Protein AF-A0A8S2G4F3-F1 (afdb_monomer)

Solvent-accessible surface area (backbone atoms only — not comparable to full-atom values): 8065 Å² total; per-residue (Å²): 132,85,61,78,90,73,55,65,54,71,79,52,48,60,52,44,52,53,54,48,52,56,49,30,76,74,65,69,42,64,69,60,45,54,54,50,50,51,51,52,52,48,36,34,57,77,68,66,57,83,41,53,69,48,45,51,57,38,51,56,48,28,54,52,19,57,77,70,65,38,60,67,60,25,52,56,29,49,59,50,49,56,57,41,38,75,70,73,33,70,50,90,58,48,67,57,56,51,48,50,54,43,54,54,24,56,77,70,66,35,60,69,59,34,54,53,53,53,56,57,49,54,73,69,41,78,81,72,76,96,78,85,85,80,89,89,129

Secondary structure (DSSP, 8-state):
---GGGPPPHHHHHHHHHHHHHHHHHH--HHHHHHHHHHHHHHHHHTT--SHHHHHHHHHHHHHHHHTT-HHHHHHHHH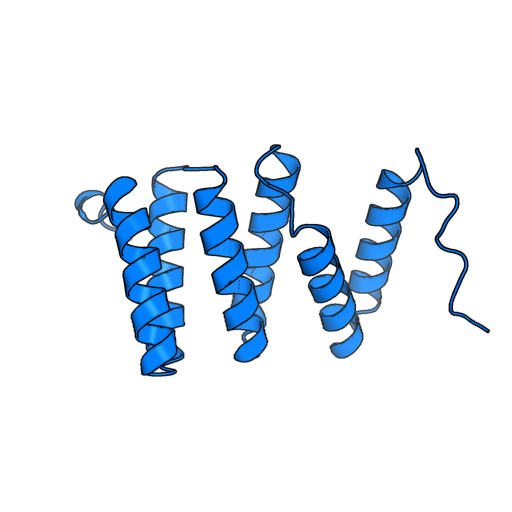HHHHHHHTTS--TTHHHHHHHHHHHHHHTT-HHHHHHHHHHHHHHHTT--S----S--

Structure (mmCIF, N/CA/C/O backbone):
data_AF-A0A8S2G4F3-F1
#
_entry.id   AF-A0A8S2G4F3-F1
#
loop_
_atom_site.group_PDB
_atom_site.id
_atom_site.type_symbol
_atom_site.label_atom_id
_atom_site.label_alt_id
_atom_site.label_comp_id
_atom_site.label_asym_id
_atom_site.label_entity_id
_atom_site.label_seq_id
_atom_site.pdbx_PDB_ins_code
_atom_site.Cartn_x
_atom_site.Cartn_y
_atom_site.Cartn_z
_atom_site.occupancy
_atom_site.B_iso_or_equiv
_atom_site.auth_seq_id
_atom_site.auth_comp_id
_atom_site.auth_asym_id
_atom_site.auth_atom_id
_atom_site.pdbx_PDB_model_num
ATOM 1 N N . GLU A 1 1 ? -13.471 4.758 -18.553 1.00 46.81 1 GLU A N 1
ATOM 2 C CA . GLU A 1 1 ? -14.085 3.658 -17.783 1.00 46.81 1 GLU A CA 1
ATOM 3 C C . GLU A 1 1 ? -13.258 2.404 -18.048 1.00 46.81 1 GLU A C 1
ATOM 5 O O . GLU A 1 1 ? -12.784 2.273 -19.172 1.00 46.81 1 GLU A O 1
ATOM 10 N N . ALA A 1 2 ? -12.958 1.581 -17.039 1.00 53.47 2 ALA A N 1
ATOM 11 C CA . ALA A 1 2 ? -12.155 0.372 -17.244 1.00 53.47 2 ALA A CA 1
ATOM 12 C C . ALA A 1 2 ? -13.022 -0.702 -17.916 1.00 53.47 2 ALA A C 1
ATOM 14 O O . ALA A 1 2 ? -14.114 -0.987 -17.432 1.00 53.47 2 ALA A O 1
ATOM 15 N N . ASP A 1 3 ? -12.556 -1.265 -19.030 1.00 64.62 3 ASP A N 1
ATOM 16 C CA . ASP A 1 3 ? -13.255 -2.337 -19.739 1.00 64.62 3 ASP A CA 1
ATOM 17 C C . ASP A 1 3 ? -13.234 -3.622 -18.882 1.00 64.62 3 ASP A C 1
ATOM 19 O O . ASP A 1 3 ? -12.146 -4.145 -18.612 1.00 64.62 3 ASP A O 1
ATOM 23 N N . PRO A 1 4 ? -14.393 -4.165 -18.459 1.00 61.06 4 PRO A N 1
ATOM 24 C CA . PRO A 1 4 ? -14.464 -5.374 -17.636 1.00 61.06 4 PRO A CA 1
ATOM 25 C C . PRO A 1 4 ? -13.785 -6.600 -18.260 1.00 61.06 4 PRO A C 1
ATOM 27 O O . PRO A 1 4 ? -13.378 -7.508 -17.538 1.00 61.06 4 PRO A O 1
ATOM 30 N N . THR A 1 5 ? -13.633 -6.636 -19.588 1.00 62.94 5 THR A N 1
ATOM 31 C CA . THR A 1 5 ? -12.955 -7.730 -20.303 1.00 62.94 5 THR A CA 1
ATOM 32 C C . THR A 1 5 ? -11.429 -7.670 -20.195 1.00 62.94 5 THR A C 1
ATOM 34 O O . THR A 1 5 ? -10.748 -8.640 -20.524 1.00 62.94 5 THR A O 1
ATOM 37 N N . THR A 1 6 ? -10.884 -6.558 -19.692 1.00 82.31 6 THR A N 1
ATOM 38 C CA . THR A 1 6 ? -9.437 -6.346 -19.523 1.00 82.31 6 THR A CA 1
ATOM 39 C C . THR A 1 6 ? -8.933 -6.665 -18.113 1.00 82.31 6 THR A C 1
ATOM 41 O O . THR A 1 6 ? -7.728 -6.615 -17.867 1.00 82.31 6 THR A O 1
ATOM 44 N N . ILE A 1 7 ? -9.832 -7.041 -17.196 1.00 91.00 7 ILE A N 1
ATOM 45 C CA . ILE A 1 7 ? -9.495 -7.352 -15.805 1.00 91.00 7 ILE A CA 1
ATOM 46 C C . ILE A 1 7 ? -8.749 -8.686 -15.728 1.00 91.00 7 ILE A C 1
ATOM 48 O O . ILE A 1 7 ? -9.256 -9.738 -16.129 1.00 91.00 7 ILE A O 1
ATOM 52 N N . ARG A 1 8 ? -7.527 -8.662 -15.185 1.00 95.06 8 ARG A N 1
ATOM 53 C CA . ARG A 1 8 ? -6.704 -9.873 -15.058 1.00 95.06 8 ARG A CA 1
ATOM 54 C C . ARG A 1 8 ? -7.265 -10.807 -13.972 1.00 95.06 8 ARG A C 1
ATOM 56 O O . ARG A 1 8 ? -7.535 -10.346 -12.861 1.00 95.06 8 ARG A O 1
ATOM 63 N N . PRO A 1 9 ? -7.354 -12.126 -14.229 1.00 96.38 9 PRO A N 1
ATOM 64 C CA . PRO A 1 9 ? -7.744 -13.103 -13.213 1.00 96.38 9 PRO A CA 1
ATOM 65 C C . PRO A 1 9 ? -6.775 -13.147 -12.024 1.00 96.38 9 PRO A C 1
ATOM 67 O O . PRO A 1 9 ? -5.572 -12.955 -12.196 1.00 96.38 9 PRO A O 1
ATOM 70 N N . TYR A 1 10 ? -7.272 -13.527 -10.844 1.00 96.38 10 TYR A N 1
ATOM 71 C CA . TYR A 1 10 ? -6.493 -13.610 -9.596 1.00 96.38 10 TYR A CA 1
ATOM 72 C C . TYR A 1 10 ? -5.118 -14.297 -9.736 1.00 96.38 10 TYR A C 1
ATOM 74 O O . TYR A 1 10 ? -4.093 -13.707 -9.410 1.00 96.38 10 TYR A O 1
ATOM 82 N N . HIS A 1 11 ? -5.061 -15.500 -10.316 1.00 96.81 11 HIS A N 1
ATOM 83 C CA . HIS A 1 11 ? -3.802 -16.245 -10.485 1.00 96.81 11 HIS A CA 1
ATOM 84 C C . HIS A 1 11 ? -2.794 -15.562 -11.437 1.00 96.81 11 HIS A C 1
ATOM 86 O O . HIS A 1 11 ? -1.602 -15.873 -11.424 1.00 96.81 11 HIS A O 1
ATOM 92 N N . ILE A 1 12 ? -3.263 -14.659 -12.307 1.00 98.00 12 ILE A N 1
ATOM 93 C CA . ILE A 1 12 ? -2.404 -13.814 -13.143 1.00 98.00 12 ILE A CA 1
ATOM 94 C C . ILE A 1 12 ? -1.888 -12.630 -12.330 1.00 98.00 12 ILE A C 1
ATOM 96 O O . ILE A 1 12 ? -0.729 -12.266 -12.497 1.00 98.00 12 ILE A O 1
ATOM 100 N N . LEU A 1 13 ? -2.694 -12.069 -11.424 1.00 98.31 13 LEU A N 1
ATOM 101 C CA . LEU A 1 13 ? -2.268 -10.989 -10.529 1.00 98.31 13 LEU A CA 1
ATOM 102 C C . LEU A 1 13 ? -1.139 -11.434 -9.594 1.00 98.31 13 LEU A C 1
ATOM 104 O O . LEU A 1 13 ? -0.174 -10.693 -9.428 1.00 98.31 13 LEU A O 1
ATOM 108 N N . GLU A 1 14 ? -1.196 -12.658 -9.063 1.00 98.06 14 GLU A N 1
ATOM 109 C CA . GLU A 1 14 ? -0.116 -13.220 -8.233 1.00 98.06 14 GLU A CA 1
ATOM 110 C C . GLU A 1 14 ? 1.211 -13.296 -9.004 1.00 98.06 14 GLU A C 1
ATOM 112 O O . GLU A 1 14 ? 2.264 -12.867 -8.523 1.00 98.06 14 GLU A O 1
ATOM 117 N N . LYS A 1 15 ? 1.159 -13.775 -10.253 1.00 98.19 15 LYS A N 1
ATOM 118 C CA . LYS A 1 15 ? 2.327 -13.819 -11.145 1.00 98.19 15 LYS A CA 1
ATOM 119 C C . LYS A 1 15 ? 2.800 -12.417 -11.526 1.00 98.19 15 LYS A C 1
ATOM 121 O O . LYS A 1 15 ? 4.006 -12.179 -11.596 1.00 98.19 15 LYS A O 1
ATOM 126 N N . ALA A 1 16 ? 1.862 -11.503 -11.768 1.00 98.06 16 ALA A N 1
ATOM 127 C CA . ALA A 1 16 ? 2.147 -10.130 -12.151 1.00 98.06 16 ALA A CA 1
ATOM 128 C C . ALA A 1 16 ? 2.881 -9.389 -11.034 1.00 98.06 16 ALA A C 1
ATOM 130 O O . ALA A 1 16 ? 3.903 -8.779 -11.324 1.00 98.06 16 ALA A O 1
ATOM 131 N N . LEU A 1 17 ? 2.430 -9.493 -9.777 1.00 98.44 17 LEU A N 1
ATOM 132 C CA . LEU A 1 17 ? 3.108 -8.857 -8.645 1.00 98.44 17 LEU A CA 1
ATOM 133 C C . LEU A 1 17 ? 4.569 -9.308 -8.567 1.00 98.44 17 LEU A C 1
ATOM 135 O O . LEU A 1 17 ? 5.464 -8.467 -8.553 1.00 98.44 17 LEU A O 1
ATOM 139 N N . LYS A 1 18 ? 4.819 -10.624 -8.600 1.00 98.19 18 LYS A N 1
ATOM 140 C CA . LYS A 1 18 ? 6.183 -11.170 -8.573 1.00 98.19 18 LYS A CA 1
ATOM 141 C C . LYS A 1 18 ? 7.039 -10.602 -9.708 1.00 98.19 18 LYS A C 1
ATOM 143 O O . LYS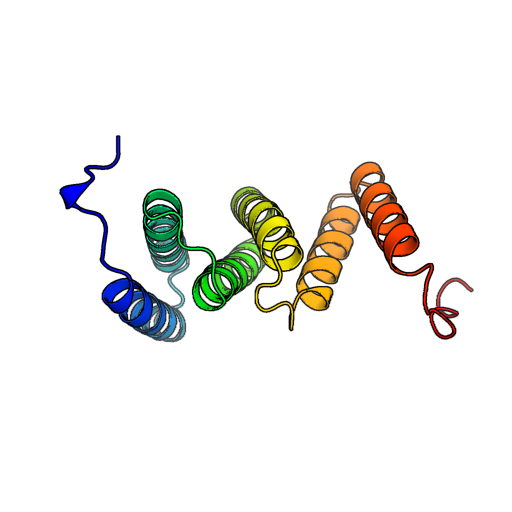 A 1 18 ? 8.104 -10.051 -9.456 1.00 98.19 18 LYS A O 1
ATOM 148 N N . PHE A 1 19 ? 6.555 -10.696 -10.947 1.00 98.38 19 PHE A N 1
ATOM 149 C CA . PHE A 1 19 ? 7.276 -10.214 -12.127 1.00 98.38 19 PHE A CA 1
ATOM 150 C C . PHE A 1 19 ? 7.584 -8.711 -12.057 1.00 98.38 19 PHE A C 1
ATOM 152 O O . PHE A 1 19 ? 8.690 -8.274 -12.374 1.00 98.38 19 PHE A O 1
ATOM 159 N N . VAL A 1 20 ? 6.599 -7.917 -11.643 1.00 98.31 20 VAL A N 1
ATOM 160 C CA . VAL A 1 20 ? 6.699 -6.462 -11.535 1.00 98.31 20 VAL A CA 1
ATOM 161 C C . VAL A 1 20 ? 7.716 -6.065 -10.463 1.00 98.31 20 VAL A C 1
ATOM 163 O O . VAL A 1 20 ? 8.576 -5.229 -10.743 1.00 98.31 20 VAL A O 1
ATOM 166 N N . MET A 1 21 ? 7.677 -6.701 -9.288 1.00 98.38 21 MET A N 1
ATOM 167 C CA . MET A 1 21 ? 8.633 -6.453 -8.205 1.00 98.38 21 MET A CA 1
ATOM 168 C C . MET A 1 21 ? 10.054 -6.887 -8.584 1.00 98.38 21 MET A C 1
ATOM 170 O O . MET A 1 21 ? 10.999 -6.136 -8.349 1.00 98.38 21 MET A O 1
ATOM 174 N N . ASP A 1 22 ? 10.220 -8.050 -9.221 1.00 98.25 22 ASP A N 1
ATOM 175 C CA . ASP A 1 22 ? 11.528 -8.530 -9.689 1.00 98.25 22 ASP A CA 1
ATOM 176 C C . ASP A 1 22 ? 12.136 -7.559 -10.717 1.00 98.25 22 ASP A C 1
ATOM 178 O O . ASP A 1 22 ? 13.312 -7.199 -10.629 1.00 98.25 22 ASP A O 1
ATOM 182 N N . LYS A 1 23 ? 11.326 -7.056 -11.658 1.00 98.12 23 LYS A N 1
ATOM 183 C CA . LYS A 1 23 ? 11.774 -6.046 -12.625 1.00 98.12 23 LYS A CA 1
ATOM 184 C C . LYS A 1 23 ? 12.125 -4.718 -11.953 1.00 98.12 23 LYS A C 1
ATOM 186 O O . LYS A 1 23 ? 13.144 -4.123 -12.309 1.00 98.12 23 LYS A O 1
ATOM 191 N N . TYR A 1 24 ? 11.320 -4.246 -10.999 1.00 98.00 24 TYR A N 1
ATOM 192 C CA . TYR A 1 24 ? 11.611 -3.012 -10.263 1.00 98.00 24 TYR A CA 1
ATOM 193 C C . TYR A 1 24 ? 12.938 -3.111 -9.506 1.00 98.00 24 TYR A C 1
ATOM 195 O O . TYR A 1 24 ? 13.763 -2.217 -9.636 1.00 98.00 24 TYR A O 1
ATOM 203 N N . ARG A 1 25 ? 13.223 -4.237 -8.840 1.00 97.00 25 ARG A N 1
ATOM 204 C CA . ARG A 1 25 ? 14.501 -4.456 -8.132 1.00 97.00 25 ARG A CA 1
ATOM 205 C C . ARG A 1 25 ? 15.737 -4.357 -9.033 1.00 97.00 25 ARG A C 1
ATOM 207 O O . ARG A 1 25 ? 16.805 -3.996 -8.556 1.00 97.00 25 ARG A O 1
ATOM 214 N N . ILE A 1 26 ? 15.606 -4.693 -10.317 1.00 97.75 26 ILE A N 1
ATOM 215 C CA . ILE A 1 26 ? 16.705 -4.623 -11.294 1.00 97.75 26 ILE A CA 1
ATOM 216 C C . ILE A 1 26 ? 16.821 -3.223 -11.903 1.00 97.75 26 ILE A C 1
ATOM 218 O O . ILE A 1 26 ? 17.921 -2.734 -12.143 1.00 97.75 26 ILE A O 1
ATOM 222 N N . THR A 1 27 ? 15.684 -2.605 -12.214 1.00 97.56 27 THR A N 1
ATOM 223 C CA . THR A 1 27 ? 15.632 -1.379 -13.027 1.00 97.56 27 THR A CA 1
ATOM 224 C C . THR A 1 27 ? 15.564 -0.101 -12.202 1.00 97.56 27 THR A C 1
ATOM 226 O O . THR A 1 27 ? 15.927 0.957 -12.705 1.00 97.56 27 THR A O 1
ATOM 229 N N . ASN A 1 28 ? 15.080 -0.193 -10.962 1.00 96.19 28 ASN A N 1
ATOM 230 C CA . ASN A 1 28 ? 14.702 0.926 -10.103 1.00 96.19 28 ASN A CA 1
ATOM 231 C C . ASN A 1 28 ? 13.780 1.948 -10.806 1.00 96.19 28 ASN A C 1
ATOM 233 O O . ASN A 1 28 ? 13.827 3.149 -10.542 1.00 96.19 28 ASN A O 1
ATOM 237 N N . ASP A 1 29 ? 12.955 1.475 -11.748 1.00 97.62 29 ASP A N 1
ATOM 238 C CA . ASP A 1 29 ? 12.038 2.315 -12.516 1.00 97.62 29 ASP A CA 1
ATOM 239 C C . ASP A 1 29 ? 10.770 2.604 -11.702 1.00 97.62 29 ASP A C 1
ATOM 241 O O . ASP A 1 29 ? 9.807 1.828 -11.690 1.00 97.62 29 ASP A O 1
ATOM 245 N N . HIS A 1 30 ? 10.796 3.742 -11.009 1.00 95.38 30 HIS A N 1
ATOM 246 C CA . HIS A 1 30 ? 9.714 4.231 -10.158 1.00 95.38 30 HIS A CA 1
ATOM 247 C C . HIS A 1 30 ? 8.412 4.535 -10.922 1.00 95.38 30 HIS A C 1
ATOM 249 O O . HIS A 1 30 ? 7.320 4.336 -10.387 1.00 95.38 30 HIS A O 1
ATOM 255 N N . SER A 1 31 ? 8.501 4.984 -12.181 1.00 95.12 31 SER A N 1
ATOM 256 C CA . SER A 1 31 ? 7.305 5.252 -12.990 1.00 95.12 31 SER A CA 1
ATOM 257 C C . SER A 1 31 ? 6.614 3.942 -13.348 1.00 95.12 31 SER A C 1
ATOM 259 O O . SER A 1 31 ? 5.408 3.797 -13.155 1.00 95.12 31 SER A O 1
ATOM 261 N N . TYR A 1 32 ? 7.395 2.962 -13.809 1.00 96.94 32 TYR A N 1
ATOM 262 C CA . TYR A 1 32 ? 6.884 1.643 -14.155 1.00 96.94 32 TYR A CA 1
ATOM 263 C C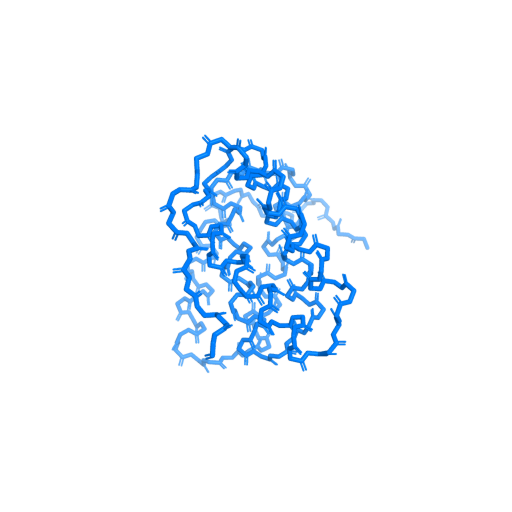 . TYR A 1 32 ? 6.209 0.968 -12.959 1.00 96.94 32 TYR A C 1
ATOM 265 O O . TYR A 1 32 ? 5.074 0.506 -13.077 1.00 96.94 32 TYR A O 1
ATOM 273 N N . ILE A 1 33 ? 6.879 0.906 -11.804 1.00 97.81 33 ILE A N 1
ATOM 274 C CA . ILE A 1 33 ? 6.345 0.183 -10.645 1.00 97.81 33 ILE A CA 1
ATOM 275 C C . ILE A 1 33 ? 5.050 0.811 -10.115 1.00 97.81 33 ILE A C 1
ATOM 277 O O . ILE A 1 33 ? 4.104 0.079 -9.820 1.00 97.81 33 ILE A O 1
ATOM 281 N N . SER A 1 34 ? 4.968 2.146 -10.069 1.00 95.69 34 SER A N 1
ATOM 282 C CA . SER A 1 34 ? 3.773 2.853 -9.600 1.00 95.69 34 SER A CA 1
ATOM 283 C C . SER A 1 34 ? 2.569 2.561 -10.500 1.00 95.69 34 SER A C 1
ATOM 285 O O . SER A 1 34 ? 1.498 2.193 -10.005 1.00 95.69 34 SER A O 1
ATOM 287 N N . ASP A 1 35 ? 2.757 2.609 -11.823 1.00 96.44 35 ASP A N 1
ATOM 288 C CA . ASP A 1 35 ? 1.704 2.292 -12.792 1.00 96.44 35 ASP A CA 1
ATOM 289 C C . ASP A 1 35 ? 1.260 0.826 -12.702 1.00 96.44 35 ASP A C 1
ATOM 291 O O . ASP A 1 35 ? 0.061 0.525 -12.700 1.00 96.44 35 ASP A O 1
ATOM 295 N N . GLN A 1 36 ? 2.211 -0.106 -12.583 1.00 98.19 36 GLN A N 1
ATOM 296 C CA . GLN A 1 36 ? 1.895 -1.532 -12.505 1.00 98.19 36 GLN A CA 1
ATOM 297 C C . GLN A 1 36 ? 1.164 -1.898 -11.214 1.00 98.19 36 GLN A C 1
ATOM 299 O O . GLN A 1 36 ? 0.150 -2.599 -11.263 1.00 98.19 36 GLN A O 1
ATOM 304 N N . LEU A 1 37 ? 1.627 -1.408 -10.063 1.00 98.25 37 LEU A N 1
ATOM 305 C CA . LEU A 1 37 ? 0.952 -1.661 -8.794 1.00 98.25 37 LEU A CA 1
ATOM 306 C C . LEU A 1 37 ? -0.424 -0.998 -8.767 1.00 98.25 37 LEU A C 1
ATOM 308 O O . LEU A 1 37 ? -1.373 -1.603 -8.266 1.00 98.25 37 LEU A O 1
ATOM 312 N N . LYS A 1 38 ? -0.577 0.206 -9.336 1.00 96.38 38 LYS A N 1
ATOM 313 C CA . LYS A 1 38 ? -1.888 0.858 -9.470 1.00 96.38 38 LYS A CA 1
ATOM 314 C C . LYS A 1 38 ? -2.848 0.002 -10.291 1.00 96.38 38 LYS A C 1
ATOM 316 O O . LYS A 1 38 ? -3.978 -0.215 -9.861 1.00 96.38 38 LYS A O 1
ATOM 321 N N . SER A 1 39 ? -2.382 -0.535 -11.416 1.00 97.00 39 SER A N 1
ATOM 322 C CA . SER A 1 39 ? -3.161 -1.443 -12.258 1.00 97.00 39 SER A CA 1
ATOM 323 C C . SER A 1 39 ? -3.562 -2.728 -11.515 1.00 97.00 39 SER A C 1
ATOM 325 O O . SER A 1 39 ? -4.724 -3.122 -11.567 1.00 97.00 39 SER A O 1
ATOM 327 N N . ILE A 1 40 ? -2.647 -3.364 -10.770 1.00 98.19 40 ILE A N 1
ATOM 328 C CA . ILE A 1 40 ? -2.962 -4.577 -9.985 1.00 98.19 40 ILE A CA 1
ATOM 329 C C . ILE A 1 40 ? -4.020 -4.273 -8.914 1.00 98.19 40 ILE A C 1
ATOM 331 O O . ILE A 1 40 ? -4.978 -5.028 -8.757 1.00 98.19 40 ILE A O 1
ATOM 335 N N . ARG A 1 41 ? -3.899 -3.145 -8.200 1.00 97.69 41 ARG A N 1
ATOM 336 C CA . ARG A 1 41 ? -4.885 -2.736 -7.184 1.00 97.69 41 ARG A CA 1
ATOM 337 C C . ARG A 1 41 ? -6.260 -2.443 -7.776 1.00 97.69 41 ARG A C 1
ATOM 339 O O . ARG A 1 41 ? -7.263 -2.759 -7.142 1.00 97.69 41 ARG A O 1
ATOM 346 N N . GLN A 1 42 ? -6.318 -1.855 -8.971 1.00 96.50 42 GLN A N 1
ATOM 347 C CA . GLN A 1 42 ? -7.578 -1.625 -9.682 1.00 96.50 42 GLN A CA 1
ATOM 348 C C . GLN A 1 42 ? -8.274 -2.944 -10.023 1.00 96.50 42 GLN A C 1
ATOM 350 O O . GLN A 1 42 ? -9.462 -3.079 -9.740 1.00 96.50 42 GLN A O 1
ATOM 355 N N . ASP A 1 43 ? -7.538 -3.935 -10.529 1.00 96.94 43 ASP A N 1
ATOM 356 C CA . ASP A 1 43 ? -8.104 -5.256 -10.824 1.00 96.94 43 ASP A CA 1
ATOM 357 C C . ASP A 1 43 ? -8.647 -5.944 -9.564 1.00 96.94 43 ASP A C 1
ATOM 359 O O . ASP A 1 43 ? -9.731 -6.527 -9.602 1.00 96.94 43 ASP A O 1
ATOM 363 N N . LEU A 1 44 ? -7.921 -5.858 -8.442 1.00 97.19 44 LEU A N 1
ATOM 364 C CA . LEU A 1 44 ? -8.360 -6.407 -7.153 1.00 97.19 44 LEU A CA 1
ATOM 365 C C . LEU A 1 44 ? -9.620 -5.711 -6.631 1.00 97.19 44 LEU A C 1
ATOM 367 O O . LEU A 1 44 ? -10.527 -6.376 -6.131 1.00 97.19 44 LEU A O 1
ATOM 371 N N . MET A 1 45 ? -9.693 -4.386 -6.777 1.00 95.50 45 MET A N 1
ATOM 372 C CA . MET A 1 45 ? -10.854 -3.595 -6.376 1.00 95.50 45 MET A CA 1
ATOM 373 C C . MET A 1 45 ? -12.088 -3.954 -7.209 1.00 95.50 45 MET A C 1
ATOM 375 O O . MET A 1 45 ? -13.142 -4.222 -6.638 1.00 95.50 45 MET A O 1
ATOM 379 N N . VAL A 1 46 ? -11.956 -4.011 -8.539 1.00 95.25 46 VAL A N 1
ATOM 380 C CA . VAL A 1 46 ? -13.064 -4.351 -9.449 1.00 95.25 46 VAL A CA 1
ATOM 381 C C . VAL A 1 46 ? -13.578 -5.769 -9.190 1.00 95.25 46 VAL A C 1
ATOM 383 O O . VAL A 1 46 ? -14.784 -5.999 -9.215 1.00 95.25 46 VAL A O 1
ATOM 386 N N . GLN A 1 47 ? -12.684 -6.712 -8.887 1.00 95.06 47 GLN A N 1
ATOM 387 C CA . GLN A 1 47 ? -13.055 -8.089 -8.540 1.00 95.06 47 GLN A CA 1
ATOM 388 C C . GLN A 1 47 ? -13.525 -8.250 -7.083 1.00 95.06 47 GLN A C 1
ATOM 390 O O . GLN A 1 47 ? -13.947 -9.341 -6.704 1.00 95.06 47 GLN A O 1
ATOM 395 N N . ASN A 1 48 ? -13.450 -7.194 -6.263 1.00 95.19 48 ASN A N 1
ATOM 396 C CA . ASN A 1 48 ? -13.738 -7.210 -4.827 1.00 95.19 48 ASN A CA 1
ATOM 397 C C . ASN A 1 48 ? -12.976 -8.309 -4.055 1.00 95.19 48 ASN A C 1
ATOM 399 O O . ASN A 1 48 ? -13.514 -8.967 -3.162 1.00 95.19 48 ASN A O 1
ATOM 403 N N . ILE A 1 49 ? -11.710 -8.527 -4.407 1.00 96.69 49 ILE A N 1
ATOM 404 C CA . ILE A 1 49 ? -10.859 -9.517 -3.742 1.00 96.69 49 ILE A CA 1
ATOM 405 C C . ILE A 1 49 ? -10.251 -8.872 -2.498 1.00 96.69 49 ILE A C 1
ATOM 407 O O . ILE A 1 49 ? -9.595 -7.836 -2.580 1.00 96.69 49 ILE A O 1
ATOM 411 N N . ARG A 1 50 ? -10.502 -9.478 -1.333 1.00 96.62 50 ARG A N 1
ATOM 412 C CA . ARG A 1 50 ? -10.040 -9.004 -0.020 1.00 96.62 50 ARG A CA 1
ATOM 413 C C . ARG A 1 50 ? -9.446 -10.171 0.756 1.00 96.62 50 ARG A C 1
ATOM 415 O O . ARG A 1 50 ? -10.165 -10.943 1.380 1.00 96.62 50 ARG A O 1
ATOM 422 N N . ASN A 1 51 ? -8.137 -10.342 0.636 1.00 96.62 51 ASN A N 1
ATOM 423 C CA . ASN A 1 51 ? -7.390 -11.439 1.247 1.00 96.62 51 ASN A CA 1
ATOM 424 C C . ASN A 1 51 ? -5.934 -11.022 1.520 1.00 96.62 51 ASN A C 1
ATOM 426 O O . ASN A 1 51 ? -5.537 -9.893 1.227 1.00 96.62 51 ASN A O 1
ATOM 430 N N . ASN A 1 52 ? -5.120 -11.950 2.020 1.00 97.50 52 ASN A N 1
ATOM 431 C CA . ASN A 1 52 ? -3.716 -11.691 2.364 1.00 97.50 52 ASN A CA 1
ATOM 432 C C . ASN A 1 52 ? -2.872 -11.252 1.155 1.00 97.50 52 ASN A C 1
ATOM 434 O O . ASN A 1 52 ? -1.998 -10.404 1.291 1.00 97.50 52 ASN A O 1
ATOM 438 N N . PHE A 1 53 ? -3.167 -11.751 -0.049 1.00 98.19 53 PHE A N 1
ATOM 439 C CA . PHE A 1 53 ? -2.512 -11.261 -1.265 1.00 98.19 53 PHE A CA 1
ATOM 440 C C . PHE A 1 53 ? -2.843 -9.788 -1.535 1.00 98.19 53 PHE A C 1
ATOM 442 O O . PHE A 1 53 ? -1.977 -8.999 -1.904 1.00 98.19 53 PHE A O 1
ATOM 449 N N . THR A 1 54 ? -4.096 -9.392 -1.307 1.00 98.31 54 THR A N 1
ATOM 450 C CA . THR A 1 54 ? -4.516 -7.994 -1.449 1.00 98.31 54 THR A CA 1
ATOM 451 C C . THR A 1 54 ? -3.777 -7.108 -0.452 1.00 98.31 54 THR A C 1
ATOM 453 O O . THR A 1 54 ? -3.263 -6.067 -0.853 1.00 98.31 54 THR A O 1
ATOM 456 N N . VAL A 1 55 ? -3.663 -7.544 0.810 1.00 98.38 55 VAL A N 1
ATOM 457 C CA . VAL A 1 55 ? -2.837 -6.871 1.827 1.00 98.38 55 VAL A CA 1
ATOM 458 C C . VAL A 1 55 ? -1.419 -6.672 1.298 1.00 98.38 55 VAL A C 1
ATOM 460 O O . VAL A 1 55 ? -0.989 -5.530 1.167 1.00 98.38 55 VAL A O 1
ATOM 463 N N . GLN A 1 56 ? -0.753 -7.746 0.869 1.00 98.44 56 GLN A N 1
ATOM 464 C CA . GLN A 1 56 ? 0.613 -7.692 0.347 1.00 98.44 56 GLN A CA 1
ATOM 465 C C . GLN A 1 56 ? 0.777 -6.659 -0.783 1.00 98.44 56 GLN A C 1
ATOM 467 O O . GLN A 1 56 ? 1.706 -5.857 -0.753 1.00 98.44 56 GLN A O 1
ATOM 472 N N . VAL A 1 57 ? -0.130 -6.628 -1.767 1.00 98.56 57 VAL A N 1
ATOM 473 C CA . VAL A 1 57 ? -0.068 -5.652 -2.873 1.00 98.56 57 VAL A CA 1
ATOM 474 C C . VAL A 1 57 ? -0.130 -4.209 -2.358 1.00 98.56 57 VAL A C 1
ATOM 476 O O . VAL A 1 57 ? 0.585 -3.339 -2.863 1.00 98.56 57 VAL A O 1
ATOM 479 N N . TYR A 1 58 ? -0.994 -3.933 -1.379 1.00 98.56 58 TYR A N 1
ATOM 480 C CA . TYR A 1 58 ? -1.110 -2.600 -0.792 1.00 98.56 58 TYR A CA 1
ATOM 481 C C . TYR A 1 58 ? 0.100 -2.233 0.068 1.00 98.56 58 TYR A C 1
ATOM 483 O O . TYR A 1 58 ? 0.532 -1.083 0.017 1.00 98.56 58 TYR A O 1
ATOM 491 N N . GLU A 1 59 ? 0.654 -3.183 0.821 1.00 98.44 59 GLU A N 1
ATOM 492 C CA . GLU A 1 59 ? 1.851 -2.965 1.632 1.00 98.44 59 GLU A CA 1
ATOM 493 C C . GLU A 1 59 ? 3.066 -2.627 0.760 1.00 98.44 59 GLU A C 1
ATOM 495 O O . GLU A 1 59 ? 3.715 -1.605 0.983 1.00 98.44 59 GLU A O 1
ATOM 500 N N . GLU A 1 60 ? 3.336 -3.428 -0.277 1.00 98.25 60 GLU A N 1
ATOM 501 C CA . GLU A 1 60 ? 4.434 -3.181 -1.223 1.00 98.25 60 GLU A CA 1
ATOM 502 C C . GLU A 1 60 ? 4.295 -1.803 -1.873 1.00 98.25 60 GLU A C 1
ATOM 504 O O . GLU A 1 60 ? 5.233 -1.005 -1.897 1.00 98.25 60 GLU A O 1
ATOM 509 N N . ASN A 1 61 ? 3.088 -1.468 -2.335 1.00 98.44 61 ASN A N 1
ATOM 510 C CA . ASN A 1 61 ? 2.864 -0.174 -2.958 1.00 98.44 61 ASN A CA 1
ATOM 511 C C . ASN A 1 61 ? 2.994 0.998 -1.980 1.00 98.44 61 ASN A C 1
ATOM 513 O O . ASN A 1 61 ? 3.449 2.069 -2.370 1.00 98.44 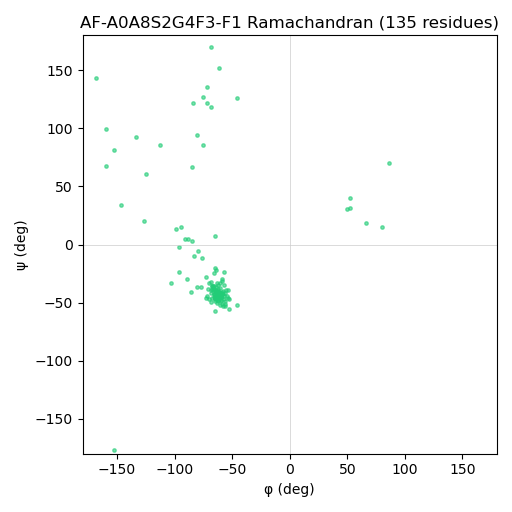61 ASN A O 1
ATOM 517 N N . ALA A 1 62 ? 2.582 0.830 -0.726 1.00 97.94 62 ALA A N 1
ATOM 518 C CA . ALA A 1 62 ? 2.727 1.868 0.283 1.00 97.94 62 ALA A CA 1
ATOM 519 C C . ALA A 1 62 ? 4.201 2.122 0.637 1.00 97.94 62 ALA A C 1
ATOM 521 O O . ALA A 1 62 ? 4.579 3.282 0.797 1.00 97.94 62 ALA A O 1
ATOM 522 N N . ARG A 1 63 ? 5.036 1.074 0.705 1.00 97.69 63 ARG A N 1
ATOM 523 C CA . ARG A 1 63 ? 6.490 1.208 0.908 1.00 97.69 63 ARG A CA 1
ATOM 524 C C . ARG A 1 63 ? 7.142 1.968 -0.248 1.00 97.69 63 ARG A C 1
ATOM 526 O O . ARG A 1 63 ? 7.815 2.966 -0.015 1.00 97.69 63 ARG A O 1
ATOM 533 N N . ILE A 1 64 ? 6.841 1.583 -1.488 1.00 97.19 64 ILE A N 1
ATOM 534 C CA . ILE A 1 64 ? 7.361 2.266 -2.684 1.00 97.19 64 ILE A CA 1
ATOM 535 C C . ILE A 1 64 ? 6.877 3.723 -2.758 1.00 97.19 64 ILE A C 1
ATOM 537 O O . ILE A 1 64 ? 7.657 4.623 -3.063 1.00 97.19 64 ILE A O 1
ATOM 541 N N . ALA A 1 65 ? 5.613 3.993 -2.423 1.00 96.25 65 ALA A N 1
ATOM 542 C CA . ALA A 1 65 ? 5.096 5.360 -2.380 1.00 96.25 65 ALA A CA 1
ATOM 543 C C . ALA A 1 65 ? 5.848 6.230 -1.356 1.00 96.25 65 ALA A C 1
ATOM 545 O O . ALA A 1 65 ? 6.119 7.397 -1.632 1.00 96.25 65 ALA A O 1
ATOM 546 N N . LEU A 1 66 ? 6.228 5.672 -0.199 1.00 94.44 66 LEU A N 1
ATOM 547 C CA . LEU A 1 66 ? 7.075 6.373 0.771 1.00 94.44 66 LEU A CA 1
ATOM 548 C C . LEU A 1 66 ? 8.476 6.647 0.220 1.00 94.44 66 LEU A C 1
ATOM 550 O O . LEU A 1 66 ? 8.944 7.777 0.349 1.00 94.44 66 LEU A O 1
ATOM 554 N N . GLU A 1 67 ? 9.114 5.661 -0.417 1.00 93.75 67 GLU A N 1
ATOM 555 C CA . GLU A 1 67 ? 10.429 5.827 -1.062 1.00 93.75 67 GLU A CA 1
ATOM 556 C C . GLU A 1 67 ? 10.417 6.966 -2.092 1.00 93.75 67 GLU A C 1
ATOM 558 O O . GLU A 1 67 ? 11.359 7.750 -2.177 1.00 93.75 67 GLU A O 1
ATOM 563 N N . MET A 1 68 ? 9.321 7.089 -2.843 1.00 93.00 68 MET A N 1
ATOM 564 C CA . MET A 1 68 ? 9.135 8.115 -3.872 1.00 93.00 68 MET A CA 1
ATOM 565 C C . MET A 1 68 ? 8.652 9.467 -3.325 1.00 93.00 68 MET A C 1
ATOM 567 O O . MET A 1 68 ? 8.582 10.440 -4.075 1.00 93.00 68 MET A O 1
ATOM 571 N N . GLY A 1 69 ? 8.266 9.543 -2.048 1.00 92.12 69 GLY A N 1
ATOM 572 C CA . GLY A 1 69 ? 7.588 10.714 -1.489 1.00 92.12 69 GLY A CA 1
ATOM 573 C C . GLY A 1 69 ? 6.182 10.959 -2.060 1.00 92.12 69 GLY A C 1
ATOM 574 O O . GLY A 1 69 ? 5.650 12.064 -1.921 1.00 92.12 69 GLY A O 1
ATOM 575 N N . ASP A 1 70 ? 5.555 9.953 -2.681 1.00 93.94 70 ASP A N 1
ATOM 576 C CA . ASP A 1 70 ? 4.198 10.029 -3.230 1.00 93.94 70 ASP A CA 1
ATOM 577 C C . ASP A 1 70 ? 3.158 9.964 -2.104 1.00 93.94 70 ASP A C 1
ATOM 579 O O . ASP A 1 70 ? 2.608 8.921 -1.728 1.00 93.94 70 ASP A O 1
ATOM 583 N N . ARG A 1 71 ? 2.883 11.147 -1.552 1.00 90.31 71 ARG A N 1
ATOM 584 C CA . ARG A 1 71 ? 1.920 11.353 -0.471 1.00 90.31 71 ARG A CA 1
ATOM 585 C C . ARG A 1 71 ? 0.538 10.809 -0.801 1.00 90.31 71 ARG A C 1
ATOM 587 O O . ARG A 1 71 ? -0.142 10.275 0.080 1.00 90.31 71 ARG A O 1
ATOM 594 N N . GLU A 1 72 ? 0.061 11.068 -2.010 1.00 92.75 72 GLU A N 1
ATOM 595 C CA . GLU A 1 72 ? -1.314 10.761 -2.377 1.00 92.75 72 GLU A CA 1
ATOM 596 C C . GLU A 1 72 ? -1.492 9.248 -2.438 1.00 92.75 72 GLU A C 1
ATOM 598 O O . GLU A 1 72 ? -2.379 8.698 -1.776 1.00 92.75 72 GLU A O 1
ATOM 603 N N . GLN A 1 73 ? -0.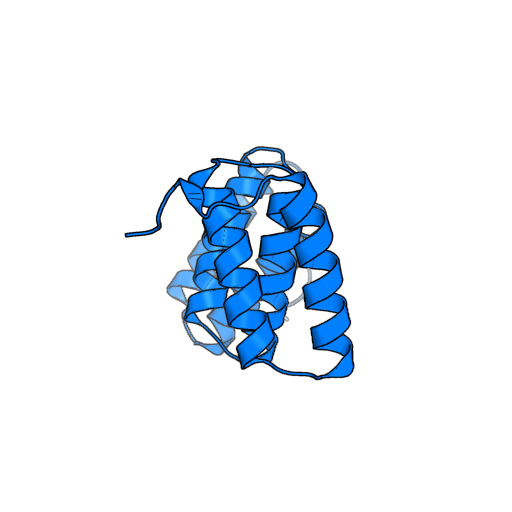583 8.570 -3.137 1.00 94.44 73 GLN A N 1
ATOM 604 C CA . GLN A 1 73 ? -0.606 7.125 -3.265 1.00 94.44 73 GLN A CA 1
ATOM 605 C C . GLN A 1 73 ? -0.405 6.425 -1.915 1.00 94.44 73 GLN A C 1
ATOM 607 O O . GLN A 1 73 ? -1.116 5.457 -1.622 1.00 94.44 73 GLN A O 1
ATOM 612 N N . PHE A 1 74 ? 0.488 6.935 -1.060 1.00 95.56 74 PHE A N 1
ATOM 613 C CA . PHE A 1 74 ? 0.670 6.405 0.291 1.00 95.56 74 PHE A CA 1
ATOM 614 C C . PHE A 1 74 ? -0.621 6.491 1.118 1.00 95.56 74 PHE A C 1
ATOM 616 O O . PHE A 1 74 ? -1.044 5.498 1.712 1.00 95.56 74 PHE A O 1
ATOM 623 N N . ASN A 1 75 ? -1.300 7.646 1.121 1.00 92.94 75 ASN A N 1
ATOM 624 C CA . ASN A 1 75 ? -2.548 7.810 1.873 1.00 92.94 75 ASN A CA 1
ATOM 625 C C . ASN A 1 75 ? -3.674 6.912 1.337 1.00 92.94 75 ASN A C 1
ATOM 627 O O . ASN A 1 75 ? -4.414 6.338 2.133 1.00 92.94 75 ASN A O 1
ATOM 631 N N . GLN A 1 76 ? -3.781 6.744 0.014 1.00 95.12 76 GLN A N 1
ATOM 632 C CA . GLN A 1 76 ? -4.748 5.815 -0.580 1.00 95.12 76 GLN A CA 1
ATOM 633 C C . GLN A 1 76 ? -4.503 4.373 -0.113 1.00 95.12 76 GLN A C 1
ATOM 635 O O . GLN A 1 76 ? -5.454 3.663 0.219 1.00 95.12 76 GLN A O 1
ATOM 640 N N . CYS A 1 77 ? -3.238 3.945 -0.045 1.00 97.50 77 CYS A N 1
ATOM 641 C CA . CYS A 1 77 ? -2.906 2.607 0.437 1.00 97.50 77 CYS A CA 1
ATOM 642 C C . CYS A 1 77 ? -3.192 2.445 1.931 1.00 97.50 77 CYS A C 1
ATOM 644 O O . CYS A 1 77 ? -3.768 1.436 2.318 1.00 97.50 77 CYS A O 1
ATOM 646 N N . GLN A 1 78 ? -2.875 3.449 2.753 1.00 94.88 78 GLN A N 1
ATOM 647 C CA . GLN A 1 78 ? -3.175 3.452 4.190 1.00 94.88 78 GLN A CA 1
ATOM 648 C C . GLN A 1 78 ? -4.668 3.252 4.465 1.00 94.88 78 GLN A C 1
ATOM 650 O O . GLN A 1 78 ? -5.036 2.361 5.224 1.00 94.88 78 GLN A O 1
ATOM 655 N N . THR A 1 79 ? -5.539 4.008 3.787 1.00 93.62 79 THR A N 1
ATOM 656 C CA . THR A 1 79 ? -6.992 3.841 3.939 1.00 93.62 79 THR A CA 1
ATOM 657 C C . THR A 1 79 ? -7.442 2.421 3.596 1.00 93.62 79 THR A C 1
ATOM 659 O O . THR A 1 79 ? -8.278 1.858 4.294 1.00 93.62 79 THR A O 1
ATOM 662 N N . GLN A 1 80 ? -6.882 1.811 2.550 1.00 96.44 80 GLN A N 1
ATOM 663 C CA . GLN A 1 80 ? -7.251 0.447 2.169 1.00 96.44 80 GLN A CA 1
ATOM 664 C C . GLN A 1 80 ? -6.718 -0.596 3.155 1.00 96.44 80 GLN A C 1
ATOM 666 O O . GLN A 1 80 ? -7.486 -1.461 3.580 1.00 96.44 80 GLN A O 1
ATOM 671 N N . LEU A 1 81 ? -5.458 -0.476 3.582 1.00 96.69 81 LEU A N 1
ATOM 672 C CA . LEU A 1 81 ? -4.843 -1.351 4.584 1.00 96.69 81 LEU A CA 1
ATOM 673 C C . LEU A 1 81 ? -5.609 -1.324 5.909 1.00 96.69 81 LEU A C 1
ATOM 675 O O . LEU A 1 81 ? -5.898 -2.384 6.452 1.00 96.69 81 LEU A O 1
ATOM 679 N N . GLU A 1 82 ? -6.041 -0.150 6.378 1.00 92.19 82 GLU A N 1
ATOM 680 C CA . GLU A 1 82 ? -6.889 -0.028 7.573 1.00 92.19 82 GLU A CA 1
ATOM 681 C C . GLU A 1 82 ? -8.153 -0.894 7.471 1.00 92.19 82 GLU A C 1
ATOM 683 O O . GLU A 1 82 ? -8.484 -1.629 8.402 1.00 92.19 82 GLU A O 1
ATOM 688 N N . THR A 1 83 ? -8.840 -0.864 6.323 1.00 93.88 83 THR A N 1
ATOM 689 C CA . THR A 1 83 ? -10.042 -1.691 6.125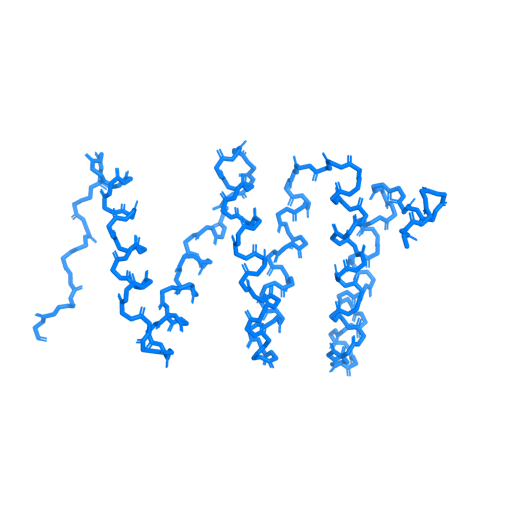 1.00 93.88 83 THR A CA 1
ATOM 690 C C . THR A 1 83 ? -9.730 -3.180 6.004 1.00 93.88 83 THR A C 1
ATOM 692 O O . THR A 1 83 ? -10.558 -4.009 6.380 1.00 93.88 83 THR A O 1
ATOM 695 N N . LEU A 1 84 ? -8.579 -3.542 5.430 1.00 94.50 84 LEU A N 1
ATOM 696 C CA . LEU A 1 84 ? -8.182 -4.935 5.235 1.00 94.50 84 LEU A CA 1
ATOM 697 C C . LEU A 1 84 ? -7.795 -5.573 6.573 1.00 94.50 84 LEU A C 1
ATOM 699 O O . LEU A 1 84 ? -8.327 -6.634 6.902 1.00 94.50 84 LEU A O 1
ATOM 703 N N . TYR A 1 85 ? -6.989 -4.886 7.385 1.00 92.88 85 TYR A N 1
ATOM 704 C CA . TYR A 1 85 ? -6.640 -5.328 8.737 1.00 92.88 85 TYR A CA 1
ATOM 705 C C . TYR A 1 85 ? -7.881 -5.467 9.625 1.00 92.88 85 TYR A C 1
ATOM 707 O O . TYR A 1 85 ? -8.072 -6.499 10.261 1.00 92.88 85 TYR A O 1
ATOM 715 N N . ALA A 1 86 ? -8.795 -4.490 9.589 1.00 90.31 86 ALA A N 1
ATOM 716 C CA . ALA A 1 86 ? -10.048 -4.560 10.346 1.00 90.31 86 ALA A CA 1
ATOM 717 C C . ALA A 1 86 ? -10.973 -5.713 9.906 1.00 90.31 86 ALA A C 1
ATOM 719 O O . ALA A 1 86 ? -11.832 -6.139 10.674 1.00 90.31 86 ALA A O 1
ATOM 720 N N . SER A 1 87 ? -10.809 -6.230 8.683 1.00 89.19 87 SER A N 1
ATOM 721 C CA . SER A 1 87 ? -11.590 -7.364 8.170 1.00 89.19 87 SER A CA 1
ATOM 722 C C . SER A 1 87 ? -11.032 -8.744 8.547 1.00 89.19 87 SER A C 1
ATOM 724 O O . SER A 1 87 ? -11.583 -9.750 8.108 1.00 89.19 87 SER A O 1
ATOM 726 N N . GLY A 1 88 ? -9.959 -8.807 9.343 1.00 87.62 88 GLY A N 1
ATOM 727 C CA . GLY A 1 88 ? -9.331 -10.065 9.762 1.00 87.62 88 GLY A CA 1
ATOM 728 C C . GLY A 1 88 ? -8.406 -10.692 8.713 1.00 87.62 88 GLY A C 1
ATOM 729 O O . GLY A 1 88 ? -8.060 -11.865 8.834 1.00 87.62 88 GLY A O 1
ATOM 730 N N . CYS A 1 89 ? -8.014 -9.936 7.679 1.00 92.12 89 CYS A N 1
ATOM 731 C CA . CYS A 1 89 ? -6.908 -10.336 6.805 1.00 92.12 89 CYS A CA 1
ATOM 732 C C . CYS A 1 89 ? -5.576 -10.270 7.571 1.00 92.12 89 CYS A C 1
ATOM 734 O O . CYS A 1 89 ? -5.518 -9.717 8.670 1.00 92.12 89 CYS A O 1
ATOM 736 N N . ASP A 1 90 ? -4.508 -10.802 6.970 1.00 89.38 90 ASP A N 1
ATOM 737 C CA . ASP 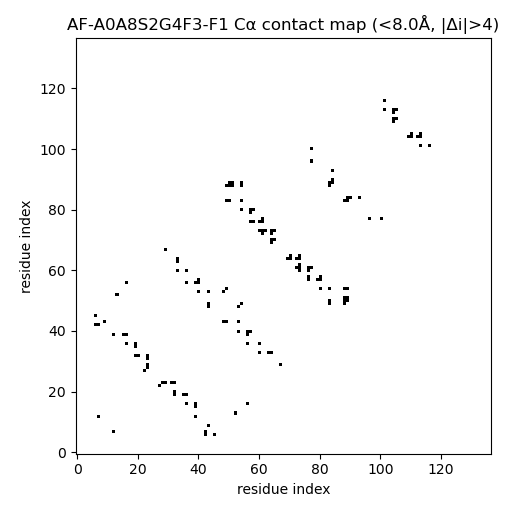A 1 90 ? -3.152 -10.699 7.517 1.00 89.38 90 ASP A CA 1
ATOM 738 C C . ASP A 1 90 ? -2.840 -9.270 7.981 1.00 89.38 90 ASP A C 1
ATOM 740 O O . ASP A 1 90 ? -3.022 -8.309 7.237 1.00 89.38 90 ASP A O 1
ATOM 744 N N . HIS A 1 91 ? -2.412 -9.154 9.233 1.00 89.94 91 HIS A N 1
ATOM 745 C CA . HIS A 1 91 ? -2.128 -7.906 9.931 1.00 89.94 91 HIS A CA 1
ATOM 746 C C . HIS A 1 91 ? -0.716 -7.918 10.533 1.00 89.94 91 HIS A C 1
ATOM 748 O O . HIS A 1 91 ? -0.416 -7.144 11.443 1.00 89.94 91 HIS A O 1
ATOM 754 N N . THR A 1 92 ? 0.163 -8.792 10.030 1.00 94.19 92 THR A N 1
ATOM 755 C CA . THR A 1 92 ? 1.547 -8.941 10.505 1.00 94.19 92 THR A CA 1
ATOM 756 C C . THR A 1 92 ? 2.304 -7.608 10.496 1.00 94.19 92 THR A C 1
ATOM 758 O O . THR A 1 92 ? 3.014 -7.302 11.452 1.00 94.19 92 THR A O 1
ATOM 761 N N . HIS A 1 93 ? 2.099 -6.768 9.476 1.00 94.44 93 HIS A N 1
ATOM 762 C CA . HIS A 1 93 ? 2.756 -5.460 9.359 1.00 94.44 93 HIS A CA 1
ATOM 763 C C . HIS A 1 93 ? 1.880 -4.283 9.819 1.00 94.44 93 HIS A C 1
ATOM 765 O O . HIS A 1 93 ? 2.218 -3.124 9.580 1.00 94.44 93 HIS A O 1
ATOM 771 N N . GLN A 1 94 ? 0.758 -4.518 10.507 1.00 91.75 94 GLN A N 1
ATOM 772 C CA . GLN A 1 94 ? -0.138 -3.433 10.927 1.00 91.75 94 GLN A CA 1
ATOM 773 C C . GLN A 1 94 ? 0.588 -2.366 11.767 1.00 91.75 94 GLN A C 1
ATOM 775 O O . GLN A 1 94 ? 0.402 -1.168 11.537 1.00 91.75 94 GLN A O 1
ATOM 780 N N . THR A 1 95 ? 1.458 -2.783 12.689 1.00 90.81 95 THR A N 1
ATOM 781 C CA . THR A 1 95 ? 2.263 -1.876 13.526 1.00 90.81 95 THR A CA 1
ATOM 782 C C . THR A 1 95 ? 3.281 -1.073 12.712 1.00 90.81 95 THR A C 1
ATOM 784 O O . THR A 1 95 ? 3.492 0.109 12.991 1.00 90.81 95 THR A O 1
ATOM 787 N N . GLU A 1 96 ? 3.870 -1.666 11.668 1.00 93.88 96 GLU A N 1
ATOM 788 C CA . GLU A 1 96 ? 4.761 -0.970 10.727 1.00 93.88 96 GLU A CA 1
ATOM 789 C C . GLU A 1 96 ? 3.999 0.166 10.028 1.00 93.88 96 GLU A C 1
ATOM 791 O O . GLU A 1 96 ? 4.402 1.329 10.088 1.00 93.88 96 GLU A O 1
ATOM 796 N N . PHE A 1 97 ? 2.836 -0.136 9.444 1.00 94.06 97 PHE A N 1
ATOM 797 C CA . PHE A 1 97 ? 2.045 0.862 8.720 1.00 94.06 97 PHE A CA 1
ATOM 798 C C . PHE A 1 97 ? 1.447 1.935 9.632 1.00 94.06 97 PHE A C 1
ATOM 800 O O . PHE A 1 97 ? 1.359 3.097 9.219 1.00 94.06 97 PHE A O 1
ATOM 807 N N . LEU A 1 98 ? 1.099 1.587 10.873 1.00 91.38 98 LEU A N 1
ATOM 808 C CA . LEU A 1 98 ? 0.716 2.549 11.905 1.00 91.38 98 LEU A CA 1
ATOM 809 C C . LEU A 1 98 ? 1.871 3.508 12.227 1.00 91.38 98 LEU A C 1
ATOM 811 O O . LEU A 1 98 ? 1.660 4.723 12.276 1.00 91.38 98 LEU A O 1
ATOM 815 N N . THR A 1 99 ? 3.084 2.971 12.379 1.00 92.75 99 THR A N 1
ATOM 816 C CA . THR A 1 99 ? 4.308 3.750 12.612 1.00 92.75 99 THR A CA 1
ATOM 817 C C . THR A 1 99 ? 4.569 4.713 11.458 1.00 92.75 99 THR A C 1
ATOM 819 O O . THR A 1 99 ? 4.739 5.911 11.685 1.00 92.75 99 THR A O 1
ATOM 822 N N . TYR A 1 100 ? 4.500 4.240 10.209 1.00 93.44 100 TYR A N 1
ATOM 823 C CA . TYR A 1 100 ? 4.648 5.104 9.035 1.00 93.44 100 TYR A CA 1
ATOM 824 C C . TYR A 1 100 ? 3.619 6.231 9.017 1.00 93.44 100 TYR A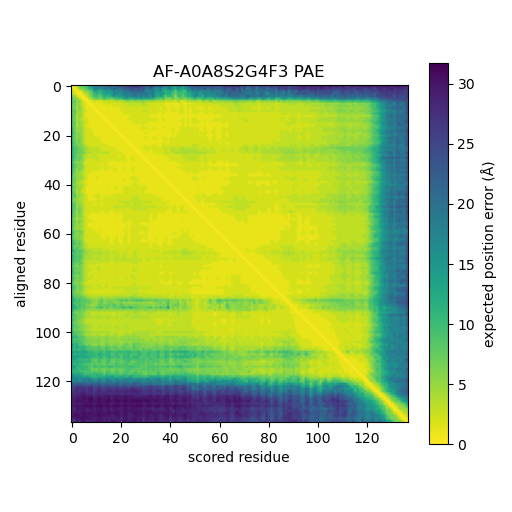 C 1
ATOM 826 O O . TYR A 1 100 ? 3.961 7.383 8.753 1.00 93.44 100 TYR A O 1
ATOM 834 N N . ARG A 1 101 ? 2.359 5.932 9.347 1.00 89.69 101 ARG A N 1
ATOM 835 C CA . ARG A 1 101 ? 1.286 6.930 9.387 1.00 89.69 101 ARG A CA 1
ATOM 836 C C . ARG A 1 101 ? 1.544 8.008 10.445 1.00 89.69 101 ARG A C 1
ATOM 838 O O . ARG A 1 101 ? 1.296 9.184 10.167 1.00 89.69 101 ARG A O 1
ATOM 845 N N . LEU A 1 102 ? 2.047 7.629 11.621 1.00 90.56 102 LEU A N 1
ATOM 846 C CA . LEU A 1 102 ? 2.435 8.559 12.688 1.00 90.56 102 LEU A CA 1
ATOM 847 C C . LEU A 1 102 ? 3.613 9.436 12.263 1.00 90.56 102 LEU A C 1
ATOM 849 O O . LEU A 1 102 ? 3.477 10.659 12.227 1.00 90.56 102 LEU A O 1
ATOM 853 N N . MET A 1 103 ? 4.731 8.816 11.873 1.00 89.81 103 MET A N 1
ATOM 854 C CA . MET A 1 103 ? 5.952 9.525 11.478 1.00 89.81 103 MET A CA 1
ATOM 855 C C . MET A 1 103 ? 5.687 10.498 10.330 1.00 89.81 103 MET A C 1
ATOM 857 O O . MET A 1 103 ? 6.101 11.655 10.375 1.00 89.81 103 MET A O 1
ATOM 861 N N . TYR A 1 104 ? 4.935 10.058 9.323 1.00 87.50 104 TYR A N 1
ATOM 862 C CA . TYR A 1 104 ? 4.611 10.885 8.171 1.00 87.50 104 TYR A CA 1
ATOM 863 C C . TYR A 1 104 ? 3.683 12.058 8.530 1.00 87.50 104 TYR A C 1
ATOM 865 O O . TYR A 1 104 ? 3.843 13.158 8.006 1.00 87.50 104 TYR A O 1
ATOM 873 N N . SER A 1 105 ? 2.740 11.865 9.462 1.00 85.62 105 SER A N 1
ATOM 874 C CA . SER A 1 105 ? 1.875 12.953 9.950 1.00 85.62 105 SER A CA 1
ATOM 875 C C . SER A 1 105 ? 2.665 13.986 10.761 1.00 85.62 105 SER A C 1
ATOM 877 O O . SER A 1 105 ? 2.447 15.186 10.595 1.00 85.62 105 SER A O 1
ATOM 879 N N . MET A 1 106 ? 3.623 13.537 11.579 1.00 88.81 106 MET A N 1
ATOM 880 C CA . MET A 1 106 ? 4.535 14.414 12.321 1.00 88.81 106 MET A CA 1
ATOM 881 C C . MET A 1 106 ? 5.448 15.212 11.388 1.00 88.81 106 MET A C 1
ATOM 883 O O . MET A 1 106 ? 5.552 16.424 11.544 1.00 88.81 106 MET A O 1
ATOM 887 N N . LEU A 1 107 ? 6.047 14.565 10.382 1.00 88.12 107 LEU A N 1
ATOM 888 C CA . LEU A 1 107 ? 6.910 15.223 9.392 1.00 88.12 107 LEU A CA 1
ATOM 889 C C . LEU A 1 107 ? 6.187 16.364 8.659 1.00 88.12 107 LEU A C 1
ATOM 891 O O . LEU A 1 107 ? 6.782 17.388 8.336 1.00 88.12 107 LEU A O 1
ATOM 895 N N . LEU A 1 108 ? 4.889 16.195 8.412 1.00 87.00 108 LEU A N 1
ATOM 896 C CA . LEU A 1 108 ? 4.049 17.188 7.748 1.00 87.00 108 LEU A CA 1
ATOM 897 C C . LEU A 1 108 ? 3.420 18.207 8.707 1.00 87.00 108 LEU A C 1
ATOM 899 O O . LEU A 1 108 ? 2.614 19.025 8.266 1.00 87.00 108 LEU A O 1
ATOM 903 N N . ASN A 1 109 ? 3.764 18.155 9.998 1.00 89.75 109 ASN A N 1
ATOM 904 C CA . ASN A 1 109 ? 3.171 18.969 11.061 1.00 89.75 109 ASN A CA 1
ATOM 905 C C . ASN A 1 109 ? 1.631 18.890 11.096 1.00 89.75 109 ASN A C 1
ATOM 907 O O . ASN A 1 109 ? 0.947 19.841 11.478 1.00 89.75 109 ASN A O 1
ATOM 911 N N . ASP A 1 110 ? 1.060 17.744 10.709 1.00 85.38 110 ASP A N 1
ATOM 912 C CA . ASP A 1 110 ? -0.378 17.485 10.781 1.00 85.38 110 ASP A CA 1
ATOM 913 C C . ASP A 1 110 ? -0.742 16.975 12.181 1.00 85.38 110 ASP A C 1
ATOM 915 O O . ASP A 1 110 ? -1.118 15.819 12.388 1.00 85.38 110 ASP A O 1
ATOM 919 N N . TYR A 1 111 ? -0.598 17.855 13.177 1.00 85.62 111 TYR A N 1
ATOM 920 C CA . TYR A 1 111 ? -0.811 17.509 14.585 1.00 85.62 111 TYR A CA 1
ATOM 921 C C . TYR A 1 111 ? -2.227 16.987 14.850 1.00 85.62 111 TYR A C 1
ATOM 923 O O . TYR A 1 111 ? -2.411 16.105 15.682 1.00 85.62 111 TYR A O 1
ATOM 931 N N . LYS A 1 112 ? -3.225 17.465 14.093 1.00 87.88 112 LYS A N 1
ATOM 932 C CA . LYS A 1 112 ? -4.604 16.963 14.180 1.00 87.88 112 LYS A CA 1
ATOM 933 C C . LYS A 1 112 ? -4.681 15.490 13.792 1.00 87.88 112 LYS A C 1
ATOM 935 O O . LYS A 1 112 ? -5.306 14.702 14.505 1.00 87.88 112 LYS A O 1
ATOM 940 N N . LYS A 1 113 ? -4.055 15.110 12.673 1.00 84.75 113 LYS A N 1
ATOM 941 C CA . LYS A 1 113 ? -3.991 13.712 12.240 1.00 84.75 113 LYS A CA 1
ATOM 942 C C . LYS A 1 113 ? -3.199 12.867 13.234 1.00 84.75 113 LYS A C 1
ATOM 944 O O . LYS A 1 113 ? -3.675 11.795 13.594 1.00 84.75 113 LYS A O 1
ATOM 949 N N . THR A 1 114 ? -2.073 13.365 13.741 1.00 85.19 114 THR A N 1
ATOM 950 C CA . THR A 1 114 ? -1.270 12.674 14.763 1.00 85.19 114 THR A CA 1
ATOM 951 C C . THR A 1 114 ? -2.079 12.378 16.027 1.00 85.19 114 THR A C 1
ATOM 953 O O . THR A 1 114 ? -2.176 11.219 16.420 1.00 85.19 114 THR A O 1
ATOM 956 N N . THR A 1 115 ? -2.740 13.380 16.620 1.00 86.12 115 THR A N 1
ATOM 957 C CA . THR A 1 115 ? -3.582 13.185 17.815 1.00 86.12 115 THR A CA 1
ATOM 958 C C . THR A 1 115 ? -4.709 12.189 17.558 1.00 86.12 115 THR A C 1
ATOM 960 O O . THR A 1 115 ? -4.984 11.336 18.395 1.00 86.12 115 THR A O 1
ATOM 963 N N . ARG A 1 116 ? -5.345 12.241 16.380 1.00 86.69 116 ARG A N 1
ATOM 964 C CA . ARG A 1 116 ? -6.389 11.275 16.017 1.00 86.69 116 ARG A CA 1
ATOM 965 C C . ARG A 1 116 ? -5.857 9.842 15.965 1.00 86.69 116 ARG A C 1
ATOM 967 O O . ARG A 1 116 ? -6.562 8.928 16.381 1.00 86.69 116 ARG A O 1
ATOM 974 N N . ILE A 1 117 ? -4.654 9.642 15.430 1.00 84.69 117 ILE A N 1
ATOM 975 C CA . ILE A 1 117 ? -4.046 8.311 15.352 1.00 84.69 117 ILE A CA 1
ATOM 976 C C . ILE A 1 117 ? -3.767 7.769 16.756 1.00 84.69 117 ILE A C 1
ATOM 978 O O . ILE A 1 117 ? -4.152 6.635 17.020 1.00 84.69 117 ILE A O 1
ATOM 982 N N . LEU A 1 118 ? -3.178 8.582 17.639 1.00 85.19 118 LEU A N 1
ATOM 983 C CA . LEU A 1 118 ? -2.863 8.197 19.022 1.00 85.19 118 LEU A CA 1
ATOM 984 C C . LEU A 1 118 ? -4.125 7.848 19.827 1.00 85.19 118 LEU A C 1
ATOM 986 O O . LEU A 1 118 ? -4.223 6.774 20.411 1.00 85.19 118 LEU A O 1
ATOM 990 N N . ASN A 1 119 ? -5.161 8.686 19.751 1.00 83.94 119 ASN A N 1
ATOM 991 C CA . ASN A 1 119 ? -6.415 8.418 20.461 1.00 83.94 119 ASN A CA 1
ATOM 992 C C . ASN A 1 119 ? -7.091 7.118 19.989 1.00 83.94 119 ASN A C 1
ATOM 994 O O . ASN A 1 119 ? -7.719 6.411 20.776 1.00 83.94 119 ASN A O 1
ATOM 998 N N . ASN A 1 120 ? -6.975 6.795 18.697 1.00 77.62 120 ASN A N 1
ATOM 999 C CA . ASN A 1 120 ? -7.528 5.560 18.146 1.00 77.62 120 ASN A CA 1
ATOM 1000 C C . ASN A 1 120 ? -6.731 4.318 18.568 1.00 77.62 120 ASN A C 1
ATOM 1002 O O . ASN A 1 120 ? -7.310 3.238 18.622 1.00 77.62 120 ASN A O 1
ATOM 1006 N N . THR A 1 121 ? -5.430 4.440 18.843 1.00 70.75 121 THR A N 1
ATOM 1007 C CA . THR A 1 121 ? -4.616 3.324 19.346 1.00 70.75 121 THR A CA 1
ATOM 1008 C C . THR A 1 121 ? -4.860 3.073 20.830 1.00 70.75 121 THR A C 1
ATOM 1010 O O . THR A 1 121 ? -4.964 1.919 21.235 1.00 70.75 121 THR A O 1
ATOM 1013 N N . ASP A 1 122 ? -5.065 4.125 21.623 1.00 58.91 122 ASP A N 1
ATOM 1014 C CA . ASP A 1 122 ? -5.357 3.998 23.058 1.00 58.91 122 ASP A CA 1
ATOM 1015 C C . ASP A 1 122 ? -6.723 3.345 23.313 1.00 58.91 122 ASP A C 1
ATOM 1017 O O . ASP A 1 122 ? -6.872 2.527 24.218 1.00 58.91 122 ASP A O 1
ATOM 1021 N N . ALA A 1 123 ? -7.712 3.624 22.456 1.00 52.31 123 ALA A N 1
ATOM 1022 C CA . ALA A 1 123 ? -9.024 2.977 22.506 1.00 52.31 123 ALA A CA 1
ATOM 1023 C C . ALA A 1 123 ? -8.982 1.466 22.191 1.00 52.31 123 ALA A C 1
ATOM 1025 O O . ALA A 1 123 ? -9.874 0.733 22.612 1.00 52.31 123 ALA A O 1
ATOM 1026 N N . VAL A 1 124 ? -7.965 0.999 21.457 1.00 51.59 124 VAL A N 1
ATOM 1027 C CA . VAL A 1 124 ? -7.758 -0.424 21.127 1.00 51.59 124 VAL A CA 1
ATOM 1028 C C . VAL A 1 124 ? -6.921 -1.126 22.204 1.00 51.59 124 VAL A C 1
ATOM 1030 O O . VAL A 1 124 ? -7.137 -2.304 22.470 1.00 51.59 124 VAL A O 1
ATOM 1033 N N . ASN A 1 125 ? -6.028 -0.396 22.877 1.00 48.00 125 ASN A N 1
ATOM 1034 C CA . ASN A 1 125 ? -5.102 -0.935 23.875 1.00 48.00 125 ASN A CA 1
ATOM 1035 C C . ASN A 1 125 ? -5.623 -0.918 25.325 1.00 48.00 125 ASN A C 1
ATOM 1037 O O . ASN A 1 125 ? -4.902 -1.320 26.234 1.00 48.00 125 ASN A O 1
ATOM 1041 N N . GLY A 1 126 ? -6.875 -0.517 25.568 1.00 41.69 126 GLY A N 1
ATOM 1042 C CA . GLY A 1 126 ? -7.509 -0.570 26.896 1.00 41.69 126 GLY A CA 1
ATOM 1043 C C . GLY A 1 126 ? -7.722 -1.983 27.473 1.00 41.69 126 GLY A C 1
ATOM 1044 O O . GLY A 1 126 ? -8.394 -2.114 28.493 1.00 41.69 126 GLY A O 1
ATOM 1045 N N . GLY A 1 127 ? -7.200 -3.024 26.814 1.00 39.38 127 GLY A N 1
ATOM 1046 C CA . GLY A 1 127 ? -7.226 -4.415 27.266 1.00 39.38 127 GLY A CA 1
ATOM 1047 C C . GLY A 1 127 ? -5.905 -4.926 27.846 1.00 39.38 127 GLY A C 1
ATOM 1048 O O . GLY A 1 127 ? -5.961 -5.707 28.780 1.00 39.38 127 GLY A O 1
ATOM 1049 N N . ASP A 1 128 ? -4.747 -4.469 27.361 1.00 43.53 128 ASP A N 1
ATOM 1050 C CA . ASP A 1 128 ? -3.434 -4.982 27.775 1.00 43.53 128 ASP A CA 1
ATOM 1051 C C . ASP A 1 128 ? -2.352 -3.942 27.441 1.00 43.53 128 ASP A C 1
ATOM 1053 O O . ASP A 1 128 ? -1.923 -3.839 26.293 1.00 43.53 128 ASP A O 1
ATOM 1057 N N . ASN A 1 129 ? -1.901 -3.136 28.406 1.00 39.12 129 ASN A N 1
ATOM 1058 C CA . ASN A 1 129 ? -0.736 -2.274 28.182 1.00 39.12 129 ASN A CA 1
ATOM 1059 C C . ASN A 1 129 ? 0.012 -1.976 29.487 1.00 39.12 129 ASN A C 1
ATOM 1061 O O . ASN A 1 129 ? -0.140 -0.924 30.099 1.00 39.12 129 ASN A O 1
ATOM 1065 N N . GLU A 1 130 ? 0.853 -2.925 29.894 1.00 36.66 130 GLU A N 1
ATOM 1066 C CA . GLU A 1 130 ? 1.830 -2.756 30.976 1.00 36.66 130 GLU A CA 1
ATOM 1067 C C . GLU A 1 130 ? 3.223 -2.343 30.443 1.00 36.66 130 GLU A C 1
ATOM 1069 O O . GLU A 1 130 ? 4.201 -2.458 31.164 1.00 36.66 130 GLU A O 1
ATOM 1074 N N . ASN 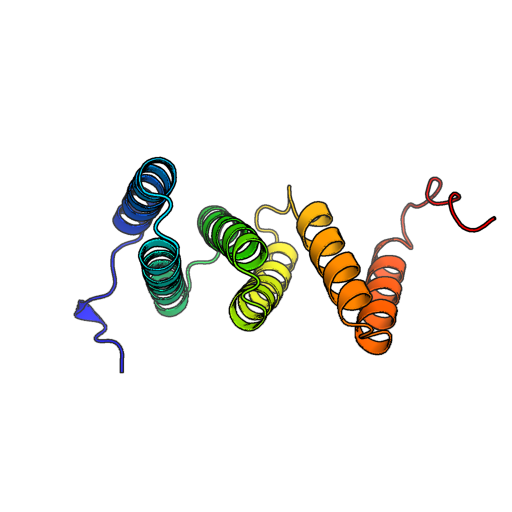A 1 131 ? 3.372 -1.882 29.187 1.00 39.59 131 ASN A N 1
ATOM 1075 C CA . ASN A 1 131 ? 4.709 -1.659 28.593 1.00 39.59 131 ASN A CA 1
ATOM 1076 C C . ASN A 1 131 ? 4.854 -0.483 27.599 1.00 39.59 131 ASN A C 1
ATOM 1078 O O . ASN A 1 131 ? 5.672 -0.555 26.683 1.00 39.59 131 ASN A O 1
ATOM 1082 N N . ILE A 1 132 ? 4.140 0.633 27.770 1.00 42.12 132 ILE A N 1
ATOM 1083 C CA . ILE A 1 132 ? 4.500 1.883 27.063 1.00 42.12 132 ILE A CA 1
ATOM 1084 C C . ILE A 1 132 ? 4.684 3.013 28.074 1.00 42.12 132 ILE A C 1
ATOM 1086 O O . ILE A 1 132 ? 3.997 4.028 28.056 1.00 42.12 132 ILE A O 1
ATOM 1090 N N . GLU A 1 133 ? 5.636 2.816 28.978 1.00 38.81 133 GLU A N 1
ATOM 1091 C CA . GLU A 1 133 ? 6.227 3.897 29.757 1.00 38.81 133 GLU A CA 1
ATOM 1092 C C . GLU A 1 133 ? 7.680 4.038 29.310 1.00 38.81 133 GLU A C 1
ATOM 1094 O O . GLU A 1 133 ? 8.578 3.404 29.851 1.00 38.81 133 GLU A O 1
ATOM 1099 N N . LEU A 1 134 ? 7.904 4.800 28.238 1.00 36.84 134 LEU A N 1
ATOM 1100 C CA . LEU A 1 134 ? 9.196 5.420 27.964 1.00 36.84 134 LEU A CA 1
ATOM 1101 C C . LEU A 1 134 ? 9.069 6.443 26.839 1.00 36.84 134 LEU A C 1
ATOM 1103 O O . LEU A 1 134 ? 8.389 6.225 25.839 1.00 36.84 134 LEU A O 1
ATOM 1107 N N . VAL A 1 135 ? 9.841 7.514 27.007 1.00 33.31 135 VAL A N 1
ATOM 1108 C CA . VAL A 1 135 ? 10.049 8.647 26.100 1.00 33.31 135 VAL A CA 1
ATOM 1109 C C . VAL A 1 135 ? 9.020 9.769 26.232 1.00 33.31 135 VAL A C 1
ATOM 1111 O O . VAL A 1 135 ? 8.263 10.008 25.304 1.00 33.31 135 VAL A O 1
ATOM 1114 N N . LEU A 1 136 ? 9.067 10.500 27.353 1.00 29.67 136 LEU A N 1
ATOM 1115 C CA . LEU A 1 136 ? 9.133 11.974 27.376 1.00 29.67 136 LEU A CA 1
ATOM 1116 C C . LEU A 1 136 ? 9.669 12.470 28.742 1.00 29.67 136 LEU A C 1
ATOM 1118 O O . LEU A 1 136 ? 8.946 13.110 29.503 1.00 29.67 136 LEU A O 1
ATOM 1122 N N . GLU A 1 137 ? 10.946 12.199 29.030 1.00 32.19 137 GLU A N 1
ATOM 1123 C CA . GLU A 1 137 ? 11.759 13.043 29.929 1.00 32.19 137 GLU A CA 1
ATOM 1124 C C . GLU A 1 137 ? 12.885 13.700 29.127 1.00 32.19 137 GLU A C 1
ATOM 1126 O O . GLU A 1 137 ? 13.540 12.975 28.339 1.00 32.19 137 GLU A O 1
#

Organism: NCBI:txid1234261

Radius of gyration: 17.03 Å; Cα contacts (8 Å, |Δi|>4): 79; chains: 1; bounding box: 31×35×51 Å

Foldseek 3Di:
DDDPVPQDDPVVLVVQVVVLVVVCVVPVPLVSNLVSLVSSLVSCVVVVPQAQVNLVSLVVQLVSCVVVVVPVSNVVSLVVNVVSVVVVHDCVCVVVSLVVQLVVCVVVVVVVSNVVSVVVVVVVCPPDDPPPPDDDD

Mean predicted aligned error: 7.5 Å

Nearest PDB structures (foldseek):
  4gyo-assembly2_A  TM=6.870E-01  e=3.083E-01  Bacillus subtilis subsp. subtilis str. 168
  4gyo-assembly3_B  TM=6.872E-01  e=6.586E-01  Bacillus subtilis subsp. subtilis str. 168
  4i9e-assembly1_B  TM=6.723E-01  e=1.133E+00  Bacillus subtilis subsp. subtilis str. 168
  3txn-assembly1_A  TM=4.586E-01  e=3.436E-01  Drosophila melanogaster
  8jri-assembly1_X  TM=6.331E-01  e=2.292E+00  Homo sapiens

pLDDT: mean 86.33, std 18.45, range [29.67, 98.56]

InterPro domains:
  IPR005062 SAC3/GANP/THP3, conserved domain [PF03399] (2-116)
  IPR045107 SAC3/GANP/THP3 [PTHR12436] (2-109)

Sequence (137 aa):
EADPTTIRPYHILEKALKFVMDKYRITNDHSYISDQLKSIRQDLMVQNIRNNFTVQVYEENARIALEMGDREQFNQCQTQLETLYASGCDHTHQTEFLTYRLMYSMLLNDYKKTTRILNNTDAVNGGDNENIELVLE